Protein AF-A0A0S8J8R3-F1 (afdb_monomer)

pLDDT: mean 77.49, std 9.51, range [42.28, 89.31]

Radius of gyration: 23.7 Å; Cα contacts (8 Å, |Δi|>4): 194; chains: 1; bounding box: 63×26×70 Å

Foldseek 3Di:
DVVVVVVVVVVVVVVVVVVVVVVVVVVVVVVLVVQVVVVQVVLVVVLVVQLQVCVQVVNVVSNQDWDDDPQWIWGWDWDDDPFKIKI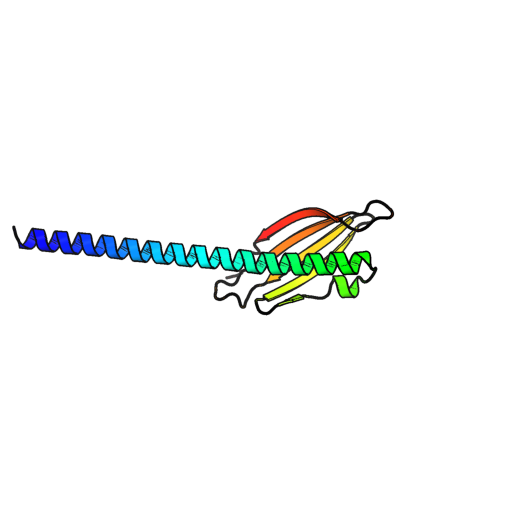WIWTWRVNRPDDTWIKIKIWIWGQDVPGGTDTPDIDIDTDDDDD

Structure (mmCIF, N/CA/C/O backbone):
data_AF-A0A0S8J8R3-F1
#
_entry.id   AF-A0A0S8J8R3-F1
#
loop_
_atom_site.group_PDB
_atom_site.id
_atom_site.type_symbol
_atom_site.label_atom_id
_atom_site.label_alt_id
_atom_site.label_comp_id
_atom_site.label_asym_id
_atom_site.label_entity_id
_atom_site.label_seq_id
_atom_site.pdbx_PDB_ins_code
_atom_site.Cartn_x
_atom_site.Cartn_y
_atom_site.Cartn_z
_atom_site.occupancy
_atom_site.B_iso_or_equiv
_atom_site.auth_seq_id
_atom_site.auth_comp_id
_atom_site.auth_asym_id
_atom_site.auth_atom_id
_atom_site.pdbx_PDB_model_num
ATOM 1 N N . MET A 1 1 ? 45.874 7.122 -43.036 1.00 61.25 1 MET A N 1
ATOM 2 C CA . MET A 1 1 ? 45.248 8.045 -42.058 1.00 61.25 1 MET A CA 1
ATOM 3 C C . MET A 1 1 ? 43.721 7.966 -42.061 1.00 61.25 1 MET A C 1
ATOM 5 O O . MET A 1 1 ? 43.144 7.899 -40.987 1.00 61.25 1 MET A O 1
ATOM 9 N N . THR A 1 2 ? 43.059 7.895 -43.219 1.00 64.69 2 THR A N 1
ATOM 10 C CA . THR A 1 2 ? 41.586 7.829 -43.333 1.00 64.69 2 THR A CA 1
ATOM 11 C C . THR A 1 2 ? 40.949 6.597 -42.677 1.00 64.69 2 THR A C 1
ATOM 13 O O . THR A 1 2 ? 39.971 6.740 -41.956 1.00 64.69 2 THR A O 1
ATOM 16 N N . ALA A 1 3 ? 41.527 5.401 -42.835 1.00 67.88 3 ALA A N 1
ATOM 17 C CA . ALA A 1 3 ? 40.990 4.175 -42.224 1.00 67.88 3 ALA A CA 1
ATOM 18 C C . ALA A 1 3 ? 40.990 4.212 -40.681 1.00 67.88 3 ALA A C 1
ATOM 20 O O . ALA A 1 3 ? 40.041 3.761 -40.048 1.00 67.88 3 ALA A O 1
ATOM 21 N N . TYR A 1 4 ? 42.021 4.810 -40.076 1.00 73.00 4 TYR A N 1
ATOM 22 C CA . TYR A 1 4 ? 42.107 4.987 -38.623 1.00 73.00 4 TYR A CA 1
ATOM 23 C C . TYR A 1 4 ? 41.046 5.968 -38.110 1.00 73.00 4 TYR A C 1
ATOM 25 O O . TYR A 1 4 ? 40.410 5.709 -37.093 1.00 73.00 4 TYR A O 1
ATOM 33 N N . ALA A 1 5 ? 40.806 7.058 -38.850 1.00 72.94 5 ALA A N 1
ATOM 34 C CA . ALA A 1 5 ? 39.750 8.011 -38.524 1.00 72.94 5 ALA A CA 1
ATOM 35 C C . ALA A 1 5 ? 38.365 7.345 -38.553 1.00 72.94 5 ALA A C 1
ATOM 37 O O . ALA A 1 5 ? 37.610 7.504 -37.604 1.00 72.94 5 ALA A O 1
ATOM 38 N N . VAL A 1 6 ? 38.068 6.524 -39.569 1.00 80.75 6 VAL A N 1
ATOM 39 C CA . VAL A 1 6 ? 36.789 5.794 -39.671 1.00 80.75 6 VAL A CA 1
ATOM 40 C C . VAL A 1 6 ? 36.598 4.818 -38.507 1.00 80.75 6 VAL A C 1
ATOM 42 O O . VAL A 1 6 ? 35.535 4.811 -37.891 1.00 80.75 6 VAL A O 1
ATOM 45 N N . ILE A 1 7 ? 37.624 4.029 -38.166 1.00 82.62 7 ILE A N 1
ATOM 46 C CA . ILE A 1 7 ? 37.560 3.082 -37.041 1.00 82.62 7 ILE A CA 1
ATOM 47 C C . ILE A 1 7 ? 37.301 3.825 -35.724 1.00 82.62 7 ILE A C 1
ATOM 49 O O . ILE A 1 7 ? 36.448 3.410 -34.941 1.00 82.62 7 ILE A O 1
ATOM 53 N N . LEU A 1 8 ? 37.985 4.952 -35.504 1.00 85.19 8 LEU A N 1
ATOM 54 C CA . LEU A 1 8 ? 37.795 5.781 -34.317 1.00 85.19 8 LEU A CA 1
ATOM 55 C C . LEU A 1 8 ? 36.367 6.345 -34.246 1.00 85.19 8 LEU A C 1
ATOM 57 O O . LEU A 1 8 ? 35.733 6.276 -33.197 1.00 85.19 8 LEU A O 1
ATOM 61 N N . THR A 1 9 ? 35.833 6.867 -35.355 1.00 83.25 9 THR A N 1
ATOM 62 C CA . THR A 1 9 ? 34.472 7.422 -35.393 1.00 83.25 9 THR A CA 1
ATOM 63 C C . THR A 1 9 ? 33.415 6.352 -35.114 1.00 83.25 9 THR A C 1
ATOM 65 O O . THR A 1 9 ? 32.494 6.597 -34.338 1.00 83.25 9 THR A O 1
ATOM 68 N N . VAL A 1 10 ? 33.563 5.152 -35.688 1.00 85.62 10 VAL A N 1
ATOM 69 C CA . VAL A 1 10 ? 32.644 4.027 -35.442 1.00 85.62 10 VAL A CA 1
ATOM 70 C C . VAL A 1 10 ? 32.711 3.570 -33.983 1.00 85.62 10 VAL A C 1
ATOM 72 O O . VAL A 1 10 ? 31.668 3.350 -33.368 1.00 85.62 10 VAL A O 1
ATOM 75 N N . ALA A 1 11 ? 33.910 3.486 -33.400 1.00 81.12 11 ALA A N 1
ATOM 76 C CA . ALA A 1 11 ? 34.079 3.116 -31.996 1.00 81.12 11 ALA A CA 1
ATOM 77 C C . ALA A 1 11 ? 33.430 4.138 -31.046 1.00 81.12 11 ALA A C 1
ATOM 79 O O . ALA A 1 11 ? 32.706 3.754 -30.130 1.00 81.12 11 ALA A O 1
ATOM 80 N N . ILE A 1 12 ? 33.625 5.438 -31.293 1.00 85.44 12 ILE A N 1
ATOM 81 C CA . ILE A 1 12 ? 33.004 6.510 -30.498 1.00 85.44 12 ILE A CA 1
ATOM 82 C C . ILE A 1 12 ? 31.474 6.450 -30.607 1.00 85.44 12 ILE A C 1
ATOM 84 O O . ILE A 1 12 ? 30.783 6.533 -29.592 1.00 85.44 12 ILE A O 1
ATOM 88 N N . LEU A 1 13 ? 30.935 6.251 -31.813 1.00 87.50 13 LEU A N 1
ATOM 89 C CA . LEU A 1 13 ? 29.491 6.146 -32.028 1.00 87.50 13 LEU A CA 1
ATOM 90 C C . LEU A 1 13 ? 28.883 4.931 -31.311 1.00 87.50 13 LEU A C 1
ATOM 92 O O . LEU A 1 13 ? 27.805 5.039 -30.723 1.00 87.50 13 LEU A O 1
ATOM 96 N N . ALA A 1 14 ? 29.578 3.791 -31.317 1.00 80.56 14 ALA A N 1
ATOM 97 C CA . ALA A 1 14 ? 29.145 2.589 -30.609 1.00 80.56 14 ALA A CA 1
ATOM 98 C C . ALA A 1 14 ? 29.105 2.804 -29.086 1.00 80.56 14 ALA A C 1
ATOM 100 O O . ALA A 1 14 ? 28.121 2.435 -28.445 1.00 80.56 14 ALA A O 1
ATOM 101 N N . ILE A 1 15 ? 30.124 3.459 -28.517 1.00 83.56 15 ILE A N 1
ATOM 102 C CA . ILE A 1 15 ? 30.181 3.783 -27.081 1.00 83.56 15 ILE A CA 1
ATOM 103 C C . ILE A 1 15 ? 29.037 4.728 -26.692 1.00 83.56 15 ILE A C 1
ATOM 105 O O . ILE A 1 15 ? 28.343 4.482 -25.707 1.00 83.56 15 ILE A O 1
ATOM 109 N N . LEU A 1 16 ? 28.803 5.783 -27.477 1.00 79.06 16 LEU A N 1
ATOM 110 C CA . LEU A 1 16 ? 27.715 6.731 -27.219 1.00 79.06 16 LEU A CA 1
ATOM 111 C C . LEU A 1 16 ? 26.342 6.056 -27.292 1.00 79.06 16 LEU A C 1
ATOM 113 O O . LEU A 1 16 ? 25.514 6.258 -26.409 1.00 79.06 16 LEU A O 1
ATOM 117 N N . SER A 1 17 ? 26.122 5.211 -28.301 1.00 80.12 17 SER A N 1
ATOM 118 C CA . SER A 1 17 ? 24.863 4.473 -28.461 1.00 80.12 17 SER A CA 1
ATOM 119 C C . SER A 1 17 ? 24.623 3.519 -27.291 1.00 80.12 17 SER A C 1
ATOM 121 O O . SER A 1 17 ? 23.518 3.458 -26.759 1.00 80.12 17 SER A O 1
ATOM 123 N N . HIS A 1 18 ? 25.667 2.814 -26.848 1.00 79.88 18 HIS A N 1
ATOM 124 C CA . HIS A 1 18 ? 25.586 1.926 -25.693 1.00 79.88 18 HIS A CA 1
ATOM 125 C C . HIS A 1 18 ? 25.232 2.691 -24.411 1.00 79.88 18 HIS A C 1
ATOM 127 O O . HIS A 1 18 ? 24.330 2.279 -23.683 1.00 79.88 18 HIS A O 1
ATOM 133 N N . ASN A 1 19 ? 25.880 3.834 -24.168 1.00 75.69 19 ASN A N 1
ATOM 134 C CA . ASN A 1 19 ? 25.609 4.663 -22.994 1.00 75.69 19 ASN A CA 1
ATOM 135 C C . ASN A 1 19 ? 24.185 5.233 -22.995 1.00 75.69 19 ASN A C 1
ATOM 137 O O . ASN A 1 19 ? 23.527 5.200 -21.959 1.00 75.69 19 ASN A O 1
ATOM 141 N N . LEU A 1 20 ? 23.683 5.696 -24.144 1.00 78.19 20 LEU A N 1
ATOM 142 C CA . LEU A 1 20 ? 22.314 6.209 -24.263 1.00 78.19 20 LEU A CA 1
ATOM 143 C C . LEU A 1 20 ? 21.269 5.119 -24.013 1.00 78.19 20 LEU A C 1
ATOM 145 O O . LEU A 1 20 ? 20.304 5.349 -23.289 1.00 78.19 20 LEU A O 1
ATOM 149 N N . VAL A 1 21 ? 21.471 3.919 -24.567 1.00 77.56 21 VAL A N 1
ATOM 150 C CA . VAL A 1 21 ? 20.584 2.774 -24.307 1.00 77.56 21 VAL A CA 1
ATOM 151 C C . VAL A 1 21 ? 20.622 2.395 -22.828 1.00 77.56 21 VAL A C 1
ATOM 153 O O . VAL A 1 21 ? 19.578 2.144 -22.232 1.00 77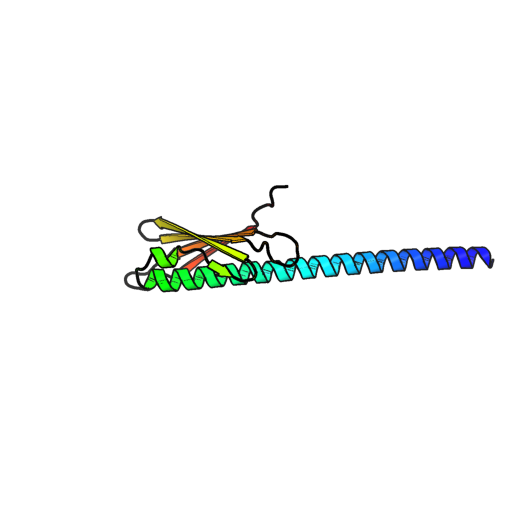.56 21 VAL A O 1
ATOM 156 N N . HIS A 1 22 ? 21.806 2.389 -22.215 1.00 77.94 22 HIS A N 1
ATOM 157 C CA . HIS A 1 22 ? 21.946 2.081 -20.796 1.00 77.94 22 HIS A CA 1
ATOM 158 C C . HIS A 1 22 ? 21.238 3.112 -19.903 1.00 77.94 22 HIS A C 1
ATOM 160 O O . HIS A 1 22 ? 20.514 2.725 -18.988 1.00 77.94 22 HIS A O 1
ATOM 166 N N . GLN A 1 23 ? 21.379 4.407 -20.198 1.00 72.25 23 GLN A N 1
ATOM 167 C CA . GLN A 1 23 ? 20.668 5.477 -19.491 1.00 72.25 23 GLN A CA 1
ATOM 168 C C . GLN A 1 23 ? 19.152 5.364 -19.661 1.00 72.25 23 GLN A C 1
ATOM 170 O O . GLN A 1 23 ? 18.435 5.369 -18.668 1.00 72.25 23 GLN A O 1
ATOM 175 N N . ALA A 1 24 ? 18.664 5.149 -20.885 1.00 67.62 24 ALA A N 1
ATOM 176 C CA . ALA A 1 24 ? 17.234 4.983 -21.140 1.00 67.62 24 ALA A CA 1
ATOM 177 C C . ALA A 1 24 ? 16.635 3.785 -20.378 1.00 67.62 24 ALA A C 1
ATOM 179 O O . ALA A 1 24 ? 15.511 3.859 -19.884 1.00 67.62 24 ALA A O 1
ATOM 180 N N . LEU A 1 25 ? 17.390 2.688 -20.246 1.00 74.75 25 LEU A N 1
ATOM 181 C CA . LEU A 1 25 ? 16.986 1.533 -19.440 1.00 74.75 25 LEU A CA 1
ATOM 182 C C . LEU A 1 25 ? 16.952 1.853 -17.939 1.00 74.75 25 LEU A C 1
ATOM 184 O O . LEU A 1 25 ? 16.031 1.410 -17.252 1.00 74.75 25 LEU A O 1
ATOM 188 N N . MET A 1 26 ? 17.926 2.615 -17.430 1.00 75.88 26 MET A N 1
ATOM 189 C CA . MET A 1 26 ? 17.940 3.059 -16.032 1.00 75.88 26 MET A CA 1
ATOM 190 C C . MET A 1 26 ? 16.769 3.995 -15.728 1.00 75.88 26 MET A C 1
ATOM 192 O O . MET A 1 26 ? 16.066 3.770 -14.745 1.00 75.88 26 MET A O 1
ATOM 196 N N . ASP A 1 27 ? 16.505 4.974 -16.591 1.00 69.88 27 ASP A N 1
ATOM 197 C CA . ASP A 1 27 ? 15.397 5.921 -16.437 1.00 69.88 27 ASP A CA 1
ATOM 198 C C . ASP A 1 27 ? 14.043 5.205 -16.489 1.00 69.88 27 ASP A C 1
ATOM 200 O O . ASP A 1 27 ? 13.161 5.459 -15.667 1.00 69.88 27 ASP A O 1
ATOM 204 N N . TYR A 1 28 ? 13.890 4.246 -17.408 1.00 70.12 28 TYR A N 1
ATOM 205 C CA . TYR A 1 28 ? 12.704 3.396 -17.472 1.00 70.12 28 TYR A CA 1
ATOM 206 C C . TYR A 1 28 ? 12.508 2.599 -16.178 1.00 70.12 28 TYR A C 1
ATOM 208 O O . TYR A 1 28 ? 11.400 2.538 -15.642 1.00 70.12 28 TYR A O 1
ATOM 216 N N . HIS A 1 29 ? 13.581 2.008 -15.646 1.00 72.31 29 HIS A N 1
ATOM 217 C CA . HIS A 1 29 ? 13.514 1.235 -14.411 1.00 72.31 29 HIS A CA 1
ATOM 218 C C . HIS A 1 29 ? 13.186 2.116 -13.199 1.00 72.31 29 HIS A C 1
ATOM 220 O O . HIS A 1 29 ? 12.321 1.761 -12.402 1.00 72.31 29 HIS A O 1
ATOM 226 N N . GLN A 1 30 ? 13.810 3.291 -13.087 1.00 75.25 30 GLN A N 1
ATOM 227 C CA . GLN A 1 30 ? 13.507 4.265 -12.038 1.00 75.25 30 GLN A CA 1
ATOM 228 C C . GLN A 1 30 ? 12.056 4.749 -12.125 1.00 75.25 30 GLN A C 1
ATOM 230 O O . GLN A 1 30 ? 11.362 4.782 -11.111 1.00 75.25 30 GLN A O 1
ATOM 235 N N . GLY A 1 31 ? 11.563 5.050 -13.329 1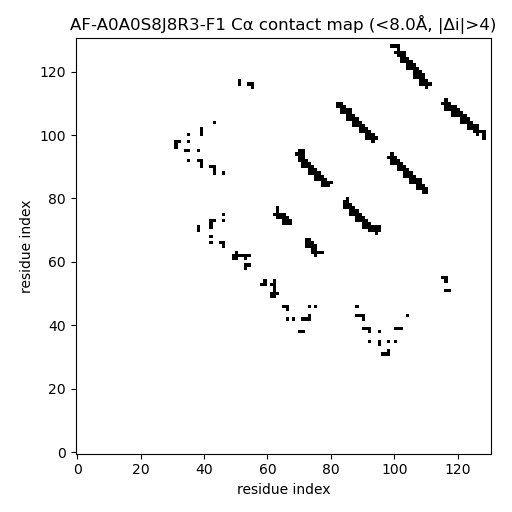.00 72.25 31 GLY A N 1
ATOM 236 C CA . GLY A 1 31 ? 10.168 5.430 -13.548 1.00 72.25 31 GLY A CA 1
ATOM 237 C C . GLY A 1 31 ? 9.180 4.328 -13.152 1.00 72.25 31 GLY A C 1
ATOM 238 O O . GLY A 1 31 ? 8.169 4.610 -12.507 1.00 72.25 31 GLY A O 1
ATOM 239 N N . ALA A 1 32 ? 9.487 3.068 -13.477 1.00 72.00 32 ALA A N 1
ATOM 240 C CA . ALA A 1 32 ? 8.681 1.920 -13.066 1.00 72.00 32 ALA A CA 1
ATOM 241 C C . ALA A 1 32 ? 8.638 1.768 -11.534 1.00 72.00 32 ALA A C 1
ATOM 243 O O . ALA A 1 32 ? 7.555 1.646 -10.966 1.00 72.00 32 ALA A O 1
ATOM 244 N N . LEU A 1 33 ? 9.787 1.874 -10.856 1.00 72.31 33 LEU A N 1
ATOM 245 C CA . LEU A 1 33 ? 9.871 1.806 -9.392 1.00 72.31 33 LEU A CA 1
ATOM 246 C C . LEU A 1 33 ? 9.085 2.929 -8.701 1.00 72.31 33 LEU A C 1
ATOM 248 O O . LEU A 1 33 ? 8.395 2.683 -7.710 1.00 72.31 33 LEU A O 1
ATOM 252 N N . VAL A 1 34 ? 9.158 4.159 -9.221 1.00 75.44 34 VAL A N 1
ATOM 253 C CA . VAL A 1 34 ? 8.399 5.300 -8.684 1.00 75.44 34 VAL A CA 1
ATOM 254 C C . VAL A 1 34 ? 6.898 5.060 -8.821 1.00 75.44 34 VAL A C 1
ATOM 256 O O . VAL A 1 34 ? 6.161 5.237 -7.852 1.00 75.44 34 VAL A O 1
ATOM 259 N N . ARG A 1 35 ? 6.437 4.610 -9.993 1.00 74.69 35 ARG A N 1
ATOM 260 C CA . ARG A 1 35 ? 5.019 4.303 -10.224 1.00 74.69 35 ARG A CA 1
ATOM 261 C C . ARG A 1 35 ? 4.503 3.235 -9.261 1.00 74.69 35 ARG A C 1
ATOM 263 O O . ARG A 1 35 ? 3.423 3.401 -8.701 1.00 74.69 35 ARG A O 1
ATOM 270 N N . ASP A 1 36 ? 5.262 2.167 -9.057 1.00 74.00 36 ASP A N 1
ATOM 271 C CA . ASP A 1 36 ? 4.854 1.071 -8.177 1.00 74.00 36 ASP A CA 1
ATOM 272 C C . ASP A 1 36 ? 4.825 1.513 -6.710 1.00 74.00 36 ASP A C 1
ATOM 274 O O . ASP A 1 36 ? 3.902 1.167 -5.975 1.00 74.00 36 ASP A O 1
ATOM 278 N N . THR A 1 37 ? 5.785 2.347 -6.300 1.00 74.88 37 THR A N 1
ATOM 279 C CA . THR A 1 37 ? 5.799 2.954 -4.961 1.00 74.88 37 THR A CA 1
ATOM 280 C C . THR A 1 37 ? 4.544 3.799 -4.735 1.00 74.88 37 THR A C 1
ATOM 282 O O . THR A 1 37 ? 3.906 3.675 -3.693 1.00 74.88 37 THR A O 1
ATOM 285 N N . ILE A 1 38 ? 4.137 4.600 -5.729 1.00 80.38 38 ILE A N 1
ATOM 286 C CA . ILE A 1 38 ? 2.901 5.395 -5.666 1.00 80.38 38 ILE A CA 1
ATOM 287 C C . ILE A 1 38 ? 1.674 4.484 -5.559 1.00 80.38 38 ILE A C 1
ATOM 289 O O . ILE A 1 38 ? 0.819 4.726 -4.712 1.00 80.38 38 ILE A O 1
ATOM 293 N N . ALA A 1 39 ? 1.589 3.428 -6.372 1.00 80.69 39 ALA A N 1
ATOM 294 C CA . ALA A 1 39 ? 0.461 2.497 -6.346 1.00 80.69 39 ALA A CA 1
ATOM 295 C C . ALA A 1 39 ? 0.330 1.788 -4.985 1.00 80.69 39 ALA A C 1
ATOM 297 O O . ALA A 1 39 ? -0.763 1.700 -4.426 1.00 80.69 39 ALA A O 1
ATOM 298 N N . LEU A 1 40 ? 1.446 1.329 -4.413 1.00 81.19 40 LEU A N 1
ATOM 299 C CA . LEU A 1 40 ? 1.471 0.705 -3.088 1.00 81.19 40 LEU A CA 1
ATOM 300 C C . LEU A 1 40 ? 1.101 1.689 -1.980 1.00 81.19 40 LEU A C 1
ATOM 302 O O . LEU A 1 40 ? 0.368 1.330 -1.055 1.00 81.19 40 LEU A O 1
ATOM 306 N N . GLN A 1 41 ? 1.569 2.931 -2.081 1.00 82.06 41 GLN A N 1
ATOM 307 C CA . GLN A 1 41 ? 1.225 3.970 -1.123 1.00 82.06 41 GLN A CA 1
ATOM 308 C C . GLN A 1 41 ? -0.265 4.323 -1.192 1.00 82.06 41 GLN A C 1
ATOM 310 O O . GLN A 1 41 ? -0.925 4.329 -0.161 1.00 82.06 41 GLN A O 1
ATOM 315 N N . GLN A 1 42 ? -0.835 4.478 -2.391 1.00 84.75 42 GLN A N 1
ATOM 316 C CA . GLN A 1 42 ? -2.271 4.717 -2.575 1.00 84.75 42 GLN A CA 1
ATOM 317 C C . GLN A 1 42 ? -3.140 3.570 -2.034 1.00 84.75 42 GLN A C 1
ATOM 319 O O . GLN A 1 42 ? -4.161 3.830 -1.392 1.00 84.75 42 GLN A O 1
ATOM 324 N N . LEU A 1 43 ? -2.738 2.308 -2.244 1.00 84.50 43 LEU A N 1
ATOM 325 C CA . LEU A 1 43 ? -3.414 1.145 -1.649 1.00 84.50 43 LEU A CA 1
ATOM 326 C C . LEU A 1 43 ? -3.360 1.185 -0.118 1.00 84.50 43 LEU A C 1
ATOM 328 O O . LEU A 1 43 ? -4.363 0.926 0.547 1.00 84.50 43 LEU A O 1
ATOM 332 N N . THR A 1 44 ? -2.193 1.515 0.437 1.00 84.44 44 THR A N 1
ATOM 333 C CA . THR A 1 44 ? -1.978 1.577 1.887 1.00 84.44 44 THR A CA 1
ATOM 334 C C . THR A 1 44 ? -2.779 2.713 2.520 1.00 84.44 44 THR A C 1
ATOM 336 O O . THR A 1 44 ? -3.427 2.498 3.543 1.00 84.44 44 THR A O 1
ATOM 339 N N . ASP A 1 45 ? -2.811 3.888 1.890 1.00 86.25 45 ASP A N 1
ATOM 340 C CA . ASP A 1 45 ? -3.580 5.049 2.347 1.00 86.25 45 ASP A CA 1
ATOM 341 C C . ASP A 1 45 ? -5.088 4.772 2.310 1.00 86.25 45 ASP A C 1
ATOM 343 O O . ASP A 1 45 ? -5.807 5.088 3.261 1.00 86.25 45 ASP A O 1
ATOM 347 N N . SER A 1 46 ? -5.567 4.115 1.250 1.00 85.88 46 SER A N 1
ATOM 348 C CA . SER A 1 46 ? -6.970 3.700 1.131 1.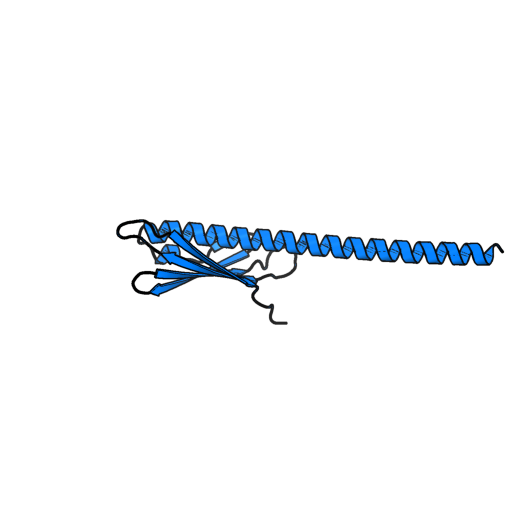00 85.88 46 SER A CA 1
ATOM 349 C C . SER A 1 46 ? -7.342 2.700 2.230 1.00 85.88 46 SER A C 1
ATOM 351 O O . SER A 1 46 ? -8.358 2.867 2.906 1.00 85.88 46 SER A O 1
ATOM 353 N N . ALA A 1 47 ? -6.479 1.704 2.473 1.00 84.88 47 ALA A N 1
ATOM 354 C CA . ALA A 1 47 ? -6.665 0.702 3.525 1.00 84.88 47 ALA A CA 1
ATOM 355 C C . ALA A 1 47 ? -6.668 1.331 4.918 1.00 84.88 47 ALA A C 1
ATOM 357 O O . ALA A 1 47 ? -7.538 1.031 5.736 1.00 84.88 47 ALA A O 1
ATOM 358 N N . LEU A 1 48 ? -5.748 2.257 5.175 1.00 86.31 48 LEU A N 1
ATOM 359 C CA . LEU A 1 48 ? -5.689 2.983 6.433 1.00 86.31 48 LEU A CA 1
ATOM 360 C C . LEU A 1 48 ? -6.933 3.851 6.653 1.00 86.31 48 LEU A C 1
ATOM 362 O O . LEU A 1 48 ? -7.493 3.847 7.749 1.00 86.31 48 LEU A O 1
ATOM 366 N N . SER A 1 49 ? -7.386 4.570 5.624 1.00 85.81 49 SER A N 1
ATOM 367 C CA . SER A 1 49 ? -8.591 5.399 5.698 1.00 85.81 49 SER A CA 1
ATOM 368 C C . SER A 1 49 ? -9.826 4.562 6.034 1.00 85.81 49 SER A C 1
ATOM 370 O O . SER A 1 49 ? -10.562 4.901 6.964 1.00 85.81 49 SER A O 1
ATOM 372 N N . GLN A 1 50 ? -10.002 3.423 5.356 1.00 88.12 50 GLN A N 1
ATOM 373 C CA . GLN A 1 50 ? -11.085 2.482 5.631 1.00 88.12 50 GLN A CA 1
ATOM 374 C C . GLN A 1 50 ? -11.033 1.966 7.074 1.00 88.12 50 GLN A C 1
ATOM 376 O O . GLN A 1 50 ? -12.045 2.004 7.777 1.00 88.12 50 GLN A O 1
ATOM 381 N N . VAL A 1 51 ? -9.860 1.520 7.538 1.00 86.62 51 VAL A N 1
ATOM 382 C CA . VAL A 1 51 ? -9.696 1.009 8.906 1.00 86.62 51 VAL A CA 1
ATOM 383 C C . VAL A 1 51 ? -10.039 2.084 9.922 1.00 86.62 51 VAL A C 1
ATOM 385 O O . VAL A 1 51 ? -10.856 1.835 10.801 1.00 86.62 51 VAL A O 1
ATOM 388 N N . LEU A 1 52 ? -9.453 3.278 9.803 1.00 85.69 52 LEU A N 1
ATOM 389 C CA . LEU A 1 52 ? -9.687 4.378 10.740 1.00 85.69 52 LEU A CA 1
ATOM 390 C C . LEU A 1 52 ? -11.146 4.823 10.749 1.00 85.69 52 LEU A C 1
ATOM 392 O O . LEU A 1 52 ? -11.673 5.148 11.811 1.00 85.69 52 LEU A O 1
ATOM 396 N N . TYR A 1 53 ? -11.801 4.837 9.591 1.00 88.69 53 TYR A N 1
ATOM 397 C CA . TYR A 1 53 ? -13.217 5.154 9.511 1.00 88.69 53 TYR A CA 1
ATOM 398 C C . TYR A 1 53 ? -14.037 4.117 10.280 1.00 88.69 53 TYR A C 1
ATOM 400 O O . TYR A 1 53 ? -14.695 4.462 11.260 1.00 88.69 53 TYR A O 1
ATOM 408 N N . TYR A 1 54 ? -13.954 2.843 9.902 1.00 89.31 54 TYR A N 1
ATOM 409 C CA . TYR A 1 54 ? -14.831 1.817 10.459 1.00 89.31 54 TYR A CA 1
ATOM 410 C C . TYR A 1 54 ? -14.496 1.445 11.905 1.00 89.31 54 TYR A C 1
ATOM 412 O O . TYR A 1 54 ? -15.405 1.203 12.696 1.00 89.31 54 TYR A O 1
ATOM 420 N N . ILE A 1 55 ? -13.223 1.490 12.309 1.00 87.94 55 ILE A N 1
ATOM 421 C CA . ILE A 1 55 ? -12.836 1.198 13.694 1.00 87.94 55 ILE A CA 1
ATOM 422 C C . ILE A 1 55 ? -13.301 2.267 14.682 1.00 87.94 55 ILE A C 1
ATOM 424 O O . ILE A 1 55 ? -13.562 1.959 15.840 1.00 87.94 55 ILE A O 1
ATOM 428 N N . ASN A 1 56 ? -13.427 3.517 14.230 1.00 87.00 56 ASN A N 1
ATOM 429 C CA . ASN A 1 56 ? -13.988 4.605 15.030 1.00 87.00 56 ASN A CA 1
ATOM 430 C C . ASN A 1 56 ? -15.525 4.601 15.046 1.00 87.00 56 ASN A C 1
ATOM 432 O O . ASN A 1 56 ? -16.118 5.319 15.845 1.00 87.00 56 ASN A O 1
ATOM 436 N N . HIS A 1 57 ? -16.158 3.789 14.194 1.00 87.56 57 HIS A N 1
ATOM 437 C CA . HIS A 1 57 ? -17.604 3.547 14.171 1.00 87.56 57 HIS A CA 1
ATOM 438 C C . HIS A 1 57 ? -17.970 2.152 14.716 1.00 87.56 57 HIS A C 1
ATOM 440 O O . HIS A 1 57 ? -19.075 1.675 14.478 1.00 87.56 57 HIS A O 1
ATOM 446 N N . ASP A 1 58 ? -17.048 1.497 15.435 1.00 84.56 58 ASP A N 1
ATOM 447 C CA . ASP A 1 58 ? -17.208 0.159 16.026 1.00 84.56 58 ASP A CA 1
ATOM 448 C C . ASP A 1 58 ? -17.534 -0.982 15.029 1.00 84.56 58 ASP A C 1
ATOM 450 O O . ASP A 1 58 ? -17.967 -2.062 15.432 1.00 84.56 58 ASP A O 1
ATOM 454 N N . ASP A 1 59 ? -17.239 -0.815 13.734 1.00 85.88 59 ASP A N 1
ATOM 455 C CA . ASP A 1 59 ? -17.411 -1.860 12.713 1.00 85.88 59 ASP A CA 1
ATOM 456 C C . ASP A 1 59 ? -16.071 -2.511 12.329 1.00 85.88 59 ASP A C 1
ATOM 458 O O . ASP A 1 59 ? -15.414 -2.182 11.339 1.00 85.88 59 ASP A O 1
ATOM 462 N N . ARG A 1 60 ? -15.642 -3.493 13.125 1.00 83.56 60 ARG A N 1
ATOM 463 C CA . ARG A 1 60 ? -14.385 -4.223 12.871 1.00 83.56 60 ARG A CA 1
ATOM 464 C C . ARG A 1 60 ? -14.421 -5.085 11.606 1.00 83.56 60 ARG A C 1
ATOM 466 O O . ARG A 1 60 ? -13.372 -5.350 11.016 1.00 83.56 60 ARG A O 1
ATOM 473 N N . THR A 1 61 ? -15.604 -5.529 11.191 1.00 86.94 61 THR A N 1
ATOM 474 C CA . THR A 1 61 ? -15.755 -6.395 10.015 1.00 86.94 61 THR A CA 1
ATOM 475 C C . THR A 1 61 ? -15.498 -5.592 8.748 1.00 86.94 61 THR A C 1
ATOM 477 O O . THR A 1 61 ? -14.717 -6.012 7.898 1.00 86.94 61 THR A O 1
ATOM 480 N N . ALA A 1 62 ? -16.076 -4.393 8.658 1.00 85.94 62 ALA A N 1
ATOM 481 C CA . ALA A 1 62 ? -15.802 -3.475 7.562 1.00 85.94 62 ALA A CA 1
ATOM 482 C C . ALA A 1 62 ? -14.366 -2.922 7.613 1.00 85.94 62 ALA A C 1
ATOM 484 O O . ALA A 1 62 ? -13.725 -2.774 6.573 1.00 85.94 62 ALA A O 1
ATOM 485 N N . ALA A 1 63 ? -13.803 -2.704 8.809 1.00 84.19 63 ALA A N 1
ATOM 486 C CA . ALA A 1 63 ? -12.412 -2.267 8.957 1.00 84.19 63 ALA A CA 1
ATOM 487 C C . ALA A 1 63 ? -11.392 -3.278 8.396 1.00 84.19 63 ALA A C 1
ATOM 489 O O . ALA A 1 63 ? -10.354 -2.871 7.891 1.00 84.19 63 ALA A O 1
ATOM 490 N N . THR A 1 64 ? -11.675 -4.582 8.464 1.00 87.69 64 THR A N 1
ATOM 491 C CA . THR A 1 64 ? -10.760 -5.654 8.015 1.00 87.69 64 THR A CA 1
ATOM 492 C C . THR A 1 64 ? -11.056 -6.173 6.605 1.00 87.69 64 THR A C 1
ATOM 494 O O . THR A 1 64 ? -10.365 -7.064 6.109 1.00 87.69 64 THR A O 1
ATOM 497 N N . ALA A 1 65 ? -12.059 -5.612 5.924 1.00 87.88 65 ALA A N 1
ATOM 498 C CA . ALA A 1 65 ? -12.381 -5.993 4.557 1.00 87.88 65 ALA A CA 1
ATOM 499 C C . ALA A 1 65 ? -11.245 -5.605 3.595 1.00 87.88 65 ALA A C 1
ATOM 501 O O . ALA A 1 65 ? -10.767 -4.472 3.597 1.00 87.88 65 ALA A O 1
ATOM 502 N N . ALA A 1 66 ? -10.824 -6.546 2.748 1.00 86.38 66 ALA A N 1
ATOM 503 C CA . ALA A 1 66 ? -9.775 -6.295 1.765 1.00 86.38 66 ALA A CA 1
ATOM 504 C C . ALA A 1 66 ? -10.206 -5.229 0.745 1.00 86.38 66 ALA A C 1
ATOM 506 O O . ALA A 1 66 ? -11.317 -5.287 0.213 1.00 86.38 66 ALA A O 1
ATOM 507 N N . ILE A 1 67 ? -9.295 -4.314 0.418 1.00 85.69 67 ILE A N 1
ATOM 508 C CA . ILE A 1 67 ? -9.510 -3.297 -0.615 1.00 85.69 67 ILE A CA 1
ATOM 509 C C . ILE A 1 67 ? -9.068 -3.841 -1.961 1.00 85.69 67 ILE A C 1
ATOM 511 O O . ILE A 1 67 ? -8.014 -4.466 -2.076 1.00 85.69 67 ILE A O 1
ATOM 515 N N . ARG A 1 68 ? -9.880 -3.591 -2.988 1.00 84.94 68 ARG A N 1
ATOM 516 C CA . ARG A 1 68 ? -9.590 -3.951 -4.375 1.00 84.94 68 ARG A CA 1
ATOM 517 C C . ARG A 1 68 ? -9.680 -2.697 -5.226 1.00 84.94 68 ARG A C 1
ATOM 519 O O . ARG A 1 68 ? -10.769 -2.174 -5.429 1.00 84.94 68 ARG A O 1
ATOM 526 N N . GLU A 1 69 ? -8.541 -2.268 -5.741 1.00 81.81 69 GLU A N 1
ATOM 527 C CA . GLU A 1 69 ? -8.424 -1.167 -6.688 1.00 81.81 69 GLU A CA 1
ATOM 528 C C . GLU A 1 69 ? -8.078 -1.700 -8.080 1.00 81.81 69 GLU A C 1
ATOM 530 O O . GLU A 1 69 ? -7.654 -2.846 -8.256 1.00 81.81 69 GLU A O 1
ATOM 535 N N . SER A 1 70 ? -8.211 -0.852 -9.098 1.00 79.31 70 SER A N 1
ATOM 536 C CA . SER A 1 70 ? -7.843 -1.211 -10.477 1.00 79.31 70 SER A CA 1
ATOM 537 C C . SER A 1 70 ? -6.368 -1.628 -10.610 1.00 79.31 70 SER A C 1
ATOM 539 O O . SER A 1 70 ? -6.027 -2.480 -11.435 1.00 79.31 70 SER A O 1
ATOM 541 N N . PHE A 1 71 ? -5.504 -1.077 -9.758 1.00 74.19 71 PHE A N 1
ATOM 542 C CA . PHE A 1 71 ? -4.059 -1.293 -9.754 1.00 74.19 71 PHE A CA 1
ATOM 543 C C . PHE A 1 71 ? -3.574 -2.347 -8.744 1.00 74.19 71 PHE A C 1
ATOM 545 O O . PHE A 1 71 ? -2.411 -2.747 -8.820 1.00 74.19 71 PHE A O 1
ATOM 552 N N . GLY A 1 72 ? -4.431 -2.855 -7.848 1.00 81.56 72 GLY A N 1
ATOM 553 C CA . GLY A 1 72 ? -4.028 -3.905 -6.913 1.00 81.56 72 GLY A CA 1
ATOM 554 C C . GLY A 1 72 ? -5.003 -4.204 -5.779 1.00 81.56 72 GLY A C 1
ATOM 555 O O . GLY A 1 72 ? -6.172 -3.831 -5.814 1.00 81.56 72 GLY A O 1
ATOM 556 N N . VAL A 1 73 ? -4.520 -4.937 -4.780 1.00 85.81 73 VAL A N 1
ATOM 557 C CA . VAL A 1 73 ? -5.305 -5.412 -3.638 1.00 85.81 73 VAL A CA 1
ATOM 558 C C . VAL A 1 73 ? -4.537 -5.144 -2.349 1.00 85.81 73 VAL A C 1
ATOM 560 O O . VAL A 1 73 ? -3.330 -5.356 -2.293 1.00 85.81 73 VAL A O 1
ATOM 563 N N . ALA A 1 74 ? -5.237 -4.717 -1.300 1.00 85.25 74 ALA A N 1
ATOM 564 C CA . ALA A 1 74 ? -4.682 -4.608 0.044 1.00 85.25 74 ALA A CA 1
ATOM 565 C C . ALA A 1 74 ? -5.435 -5.535 1.005 1.00 85.25 74 ALA A C 1
ATOM 567 O O . ALA A 1 74 ? -6.654 -5.427 1.151 1.00 85.25 74 ALA A O 1
ATOM 568 N N . SER A 1 75 ? -4.718 -6.447 1.665 1.00 86.38 75 SER A N 1
ATOM 569 C CA . SER A 1 75 ? -5.267 -7.246 2.764 1.00 86.38 75 SER A CA 1
ATOM 570 C C . SER A 1 75 ? -4.939 -6.607 4.105 1.00 86.38 75 SER A C 1
ATOM 572 O O . SER A 1 75 ? -3.821 -6.132 4.314 1.00 86.38 75 SER A O 1
ATOM 574 N N . ILE 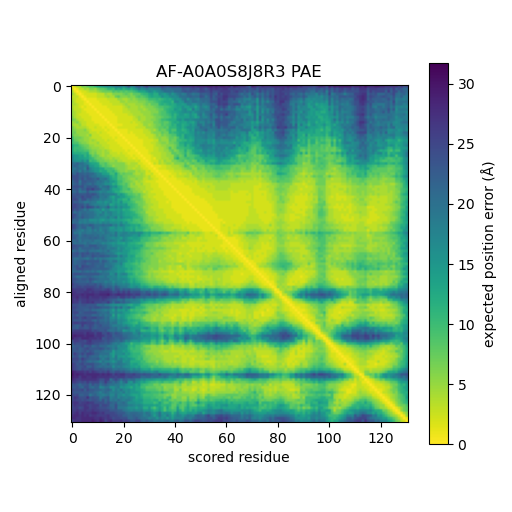A 1 76 ? -5.912 -6.634 5.010 1.00 85.62 76 ILE A N 1
ATOM 575 C CA . ILE A 1 76 ? -5.885 -5.916 6.277 1.00 85.62 76 ILE A CA 1
ATOM 576 C C . ILE A 1 76 ? -6.014 -6.929 7.413 1.00 85.62 76 ILE A C 1
ATOM 578 O O . ILE A 1 76 ? -7.005 -7.649 7.499 1.00 85.62 76 ILE A O 1
ATOM 582 N N . GLU A 1 77 ? -5.027 -6.971 8.300 1.00 85.62 77 GLU A N 1
ATOM 583 C CA . GLU A 1 77 ? -5.072 -7.763 9.528 1.00 85.62 77 GLU A CA 1
ATOM 584 C C . GLU A 1 77 ? -5.020 -6.824 10.730 1.00 85.62 77 GLU A C 1
ATOM 586 O O . GLU A 1 77 ? -4.178 -5.928 10.801 1.00 85.62 77 GLU A O 1
ATOM 591 N N . LEU A 1 78 ? -5.913 -7.041 11.690 1.00 83.69 78 LEU A N 1
ATOM 592 C CA . LEU A 1 78 ? -6.011 -6.232 12.894 1.00 83.69 78 LEU A CA 1
ATOM 593 C C . LEU A 1 78 ? -5.793 -7.131 14.115 1.00 83.69 78 LEU A C 1
ATOM 595 O O . LEU A 1 78 ? -6.523 -8.101 14.307 1.00 83.69 78 LEU A O 1
ATOM 599 N N . SER A 1 79 ? -4.793 -6.815 14.934 1.00 83.81 79 SER A N 1
ATOM 600 C CA . SER A 1 79 ? -4.496 -7.530 16.177 1.00 83.81 79 SER A CA 1
ATOM 601 C C . SER A 1 79 ? -4.726 -6.617 17.373 1.00 83.81 79 SER A C 1
ATOM 603 O O . SER A 1 79 ? -4.190 -5.510 17.425 1.00 83.81 79 SER A O 1
ATOM 605 N N . ASP A 1 80 ? -5.501 -7.100 18.342 1.00 77.81 80 ASP A N 1
ATOM 606 C CA . ASP A 1 80 ? -5.842 -6.366 19.561 1.00 77.81 80 ASP A CA 1
ATOM 607 C C . ASP A 1 80 ? -4.810 -6.629 20.662 1.00 77.81 80 ASP A C 1
ATOM 609 O O . ASP A 1 80 ? -4.497 -7.776 20.980 1.00 77.81 80 ASP A O 1
ATOM 613 N N . ALA A 1 81 ? -4.291 -5.558 21.250 1.00 63.50 81 ALA A N 1
ATOM 614 C CA . ALA A 1 81 ? -3.650 -5.563 22.556 1.00 63.50 81 ALA A CA 1
ATOM 615 C C . ALA A 1 81 ? -4.397 -4.536 23.420 1.00 63.50 81 ALA A C 1
ATOM 617 O O . ALA A 1 81 ? -4.846 -3.523 22.898 1.00 63.50 81 ALA A O 1
AT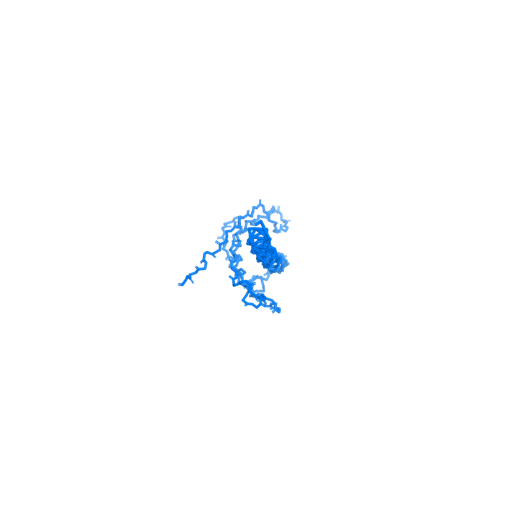OM 618 N N . GLU A 1 82 ? -4.550 -4.782 24.726 1.00 60.50 82 GLU A N 1
ATOM 619 C CA . GLU A 1 82 ? -5.506 -4.108 25.639 1.00 60.50 82 GLU A CA 1
ATOM 620 C C . GLU A 1 82 ? -5.699 -2.581 25.478 1.00 60.50 82 GLU A C 1
ATOM 622 O O . GLU A 1 82 ? -6.767 -2.065 25.814 1.00 60.50 82 GLU A O 1
ATOM 627 N N . ARG A 1 83 ? -4.693 -1.836 24.995 1.00 63.66 83 ARG A N 1
ATOM 628 C CA . ARG A 1 83 ? -4.775 -0.389 24.708 1.00 63.66 83 ARG A CA 1
ATOM 629 C C . ARG A 1 83 ? -4.176 0.044 23.366 1.00 63.66 83 ARG A C 1
ATOM 631 O O . ARG A 1 83 ? -4.076 1.240 23.103 1.00 63.66 83 ARG A O 1
ATOM 638 N N . SER A 1 84 ? -3.776 -0.900 22.526 1.00 72.94 84 SER A N 1
ATOM 639 C CA . SER A 1 84 ? -3.100 -0.629 21.260 1.00 72.94 84 SER A CA 1
ATOM 640 C C . SER A 1 84 ? -3.515 -1.644 20.207 1.00 72.94 84 SER A C 1
ATOM 642 O O . SER A 1 84 ? -3.456 -2.848 20.446 1.00 72.94 84 SER A O 1
ATOM 644 N N . LEU A 1 85 ? -3.854 -1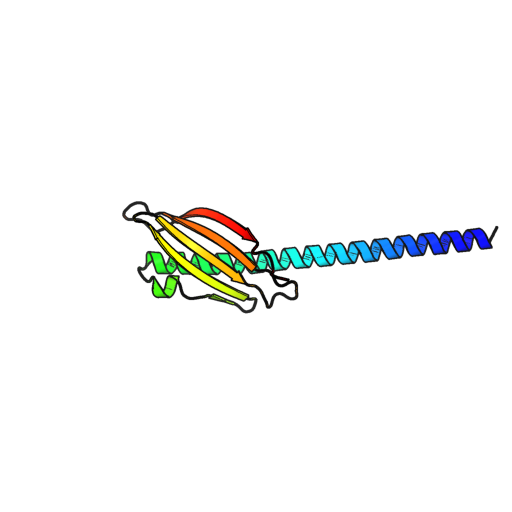.167 19.020 1.00 79.81 85 LEU A N 1
ATOM 645 C CA . LEU A 1 85 ? -4.175 -2.006 17.877 1.00 79.81 85 LEU A CA 1
ATOM 646 C C . LEU A 1 85 ? -2.968 -2.072 16.944 1.00 79.81 85 LEU A C 1
ATOM 648 O O . LEU A 1 85 ? -2.378 -1.047 16.600 1.00 79.81 85 LEU A O 1
ATOM 652 N N . VAL A 1 86 ? -2.600 -3.277 16.521 1.00 82.06 86 VAL A N 1
ATOM 653 C CA . VAL A 1 86 ? -1.598 -3.479 15.471 1.00 82.06 86 VAL A CA 1
ATOM 654 C C . VAL A 1 86 ? -2.337 -3.765 14.175 1.00 82.06 86 VAL A C 1
ATOM 656 O O . VAL A 1 86 ? -3.004 -4.789 14.039 1.00 82.06 86 VAL A O 1
ATOM 659 N N . LEU A 1 87 ? -2.219 -2.843 13.230 1.00 80.00 87 LEU A N 1
ATOM 660 C CA . LEU A 1 87 ? -2.772 -2.929 11.890 1.00 80.00 87 LEU A CA 1
ATOM 661 C C . LEU A 1 87 ? -1.662 -3.365 10.938 1.00 80.00 87 LEU A C 1
ATOM 663 O O . LEU A 1 87 ? -0.639 -2.699 10.821 1.00 80.00 87 LEU A O 1
ATOM 667 N N . ARG A 1 88 ? -1.858 -4.473 10.237 1.00 82.88 88 ARG A N 1
ATOM 668 C CA . ARG A 1 88 ? -0.966 -4.922 9.174 1.00 82.88 88 ARG A CA 1
ATOM 669 C C . ARG A 1 88 ? -1.691 -4.806 7.845 1.00 82.88 88 ARG A C 1
ATOM 671 O O . ARG A 1 88 ? -2.727 -5.428 7.642 1.00 82.88 88 ARG A O 1
ATOM 678 N N . ILE A 1 89 ? -1.108 -4.031 6.944 1.00 81.00 89 ILE A N 1
ATOM 679 C CA . ILE A 1 89 ? -1.558 -3.882 5.568 1.00 81.00 89 ILE A CA 1
ATOM 680 C C . ILE A 1 89 ? -0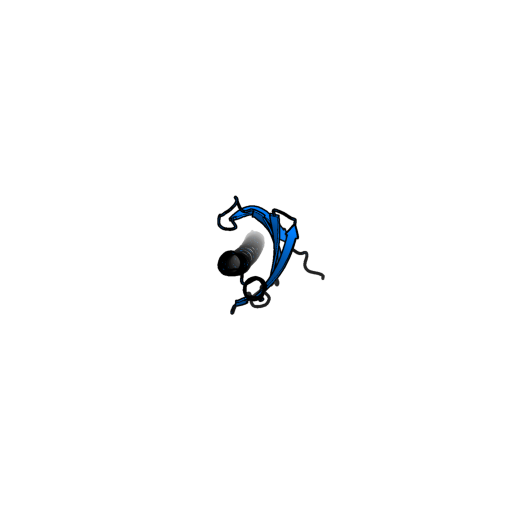.531 -4.579 4.686 1.00 81.00 89 ILE A C 1
ATOM 682 O O . ILE A 1 89 ? 0.655 -4.252 4.721 1.00 81.00 89 ILE A O 1
ATOM 686 N N . VAL A 1 90 ? -0.981 -5.558 3.911 1.00 82.25 90 VAL A N 1
ATOM 687 C CA . VAL A 1 90 ? -0.187 -6.139 2.828 1.00 82.25 90 VAL A CA 1
ATOM 688 C C . VAL A 1 90 ? -0.790 -5.640 1.530 1.00 82.25 90 VAL A C 1
ATOM 690 O O . VAL A 1 90 ? -1.904 -6.029 1.181 1.00 82.25 90 VAL A O 1
ATOM 693 N N . ALA A 1 91 ? -0.075 -4.748 0.854 1.00 80.94 91 ALA A N 1
ATOM 694 C CA . ALA A 1 91 ? -0.464 -4.226 -0.443 1.00 80.94 91 ALA A CA 1
ATOM 695 C C . ALA A 1 91 ? 0.258 -5.020 -1.533 1.00 80.94 91 ALA A C 1
ATOM 697 O O . ALA A 1 91 ? 1.477 -5.186 -1.490 1.00 80.94 91 ALA A O 1
ATOM 698 N N . ASP A 1 92 ? -0.506 -5.509 -2.500 1.00 79.19 92 ASP A N 1
ATOM 699 C CA . ASP A 1 92 ? -0.019 -6.196 -3.687 1.00 79.19 92 ASP A CA 1
ATOM 700 C C . ASP A 1 92 ? -0.524 -5.442 -4.917 1.00 79.19 92 ASP A C 1
ATOM 702 O O . ASP A 1 92 ? -1.733 -5.286 -5.109 1.00 79.19 92 ASP A O 1
ATOM 706 N N . ALA A 1 93 ? 0.397 -4.962 -5.751 1.00 73.88 93 ALA A N 1
ATOM 707 C CA . ALA A 1 93 ? 0.088 -4.246 -6.986 1.00 73.88 93 ALA A CA 1
ATOM 708 C C . ALA A 1 93 ? 0.450 -5.100 -8.221 1.00 73.88 93 ALA A C 1
ATOM 710 O O . ALA A 1 93 ? 1.364 -4.751 -8.973 1.00 73.88 93 ALA A O 1
ATOM 711 N N . PRO A 1 94 ? -0.245 -6.232 -8.473 1.00 64.19 94 PRO A N 1
ATOM 712 C CA . PRO A 1 94 ? 0.093 -7.149 -9.563 1.00 64.19 94 PRO A CA 1
ATOM 713 C C . PRO A 1 94 ? -0.234 -6.578 -10.948 1.00 64.19 94 PRO A C 1
ATOM 715 O O . PRO A 1 94 ? 0.313 -7.055 -11.943 1.00 64.19 94 PRO A O 1
ATOM 718 N N . ASN A 1 95 ? -1.127 -5.583 -11.005 1.00 61.19 95 ASN A N 1
ATOM 719 C CA . ASN A 1 95 ? -1.604 -4.945 -12.233 1.00 61.19 95 ASN A CA 1
ATOM 720 C C . ASN A 1 95 ? -0.857 -3.647 -12.561 1.00 61.19 95 ASN A C 1
ATOM 722 O O . ASN A 1 95 ? -1.149 -3.023 -13.584 1.00 61.19 95 ASN A O 1
ATOM 726 N N . ALA A 1 96 ? 0.098 -3.224 -11.725 1.00 61.06 96 ALA A N 1
ATOM 727 C CA . ALA A 1 96 ? 1.053 -2.215 -12.155 1.00 61.06 96 ALA A CA 1
ATOM 728 C C . ALA A 1 96 ? 1.737 -2.733 -13.429 1.00 61.06 96 ALA A C 1
ATOM 730 O O . ALA A 1 96 ? 1.954 -3.938 -13.568 1.00 61.06 96 ALA A O 1
ATOM 731 N N . ALA A 1 97 ? 2.040 -1.861 -14.394 1.00 57.25 97 ALA A N 1
ATOM 732 C CA . ALA A 1 97 ? 2.528 -2.275 -15.716 1.00 57.25 97 ALA A CA 1
ATOM 733 C C . ALA A 1 97 ? 3.988 -2.817 -15.710 1.00 57.25 97 ALA A C 1
ATOM 735 O O . ALA A 1 97 ? 4.728 -2.592 -16.661 1.00 57.25 97 ALA A O 1
ATOM 736 N N . GLN A 1 98 ? 4.362 -3.551 -14.649 1.00 52.12 98 GLN A N 1
ATOM 737 C CA . GLN A 1 98 ? 5.625 -4.176 -14.222 1.00 52.12 98 GLN A CA 1
ATOM 738 C C . GLN A 1 98 ? 6.620 -3.265 -13.482 1.00 52.12 98 GLN A C 1
ATOM 740 O O . GLN A 1 98 ? 6.786 -2.122 -13.915 1.00 52.12 98 GLN A O 1
ATOM 745 N N . PRO A 1 99 ? 7.379 -3.783 -12.481 1.00 51.34 99 PRO A N 1
ATOM 746 C CA . PRO A 1 99 ? 7.387 -5.146 -11.895 1.00 51.34 99 PRO A CA 1
ATOM 747 C C . PRO A 1 99 ? 6.289 -5.432 -10.839 1.00 51.34 99 PRO A C 1
ATOM 749 O O . PRO A 1 99 ? 5.576 -4.547 -10.391 1.00 51.34 99 PRO A O 1
ATOM 752 N N . ARG A 1 100 ? 6.120 -6.710 -10.451 1.00 61.12 100 ARG A N 1
ATOM 753 C CA . ARG A 1 100 ? 5.250 -7.096 -9.320 1.00 61.12 100 ARG A CA 1
ATOM 754 C C . ARG A 1 100 ? 5.898 -6.598 -8.040 1.00 61.12 100 ARG A C 1
ATOM 756 O O . ARG A 1 100 ? 7.003 -7.037 -7.746 1.00 61.12 100 ARG A O 1
ATOM 763 N N . THR A 1 101 ? 5.226 -5.747 -7.281 1.00 69.25 101 THR A N 1
ATOM 764 C CA . THR A 1 101 ? 5.766 -5.256 -6.013 1.00 69.25 101 THR A CA 1
ATOM 765 C C . THR A 1 101 ? 4.714 -5.430 -4.932 1.00 69.25 101 THR A C 1
ATOM 767 O O . THR A 1 101 ? 3.546 -5.099 -5.130 1.00 69.25 101 THR A O 1
ATOM 770 N N . SER A 1 102 ? 5.141 -5.979 -3.797 1.00 75.94 102 SER A N 1
ATOM 771 C CA . SER A 1 102 ? 4.312 -6.139 -2.609 1.00 75.94 102 SER A CA 1
ATOM 772 C C . SER A 1 102 ? 5.006 -5.503 -1.413 1.00 75.94 102 SER A C 1
ATOM 774 O O . SER A 1 102 ? 6.195 -5.746 -1.183 1.00 75.94 102 SER A O 1
ATOM 776 N N . SER A 1 103 ? 4.275 -4.710 -0.639 1.00 81.12 103 SER A N 1
ATOM 777 C CA . SER A 1 103 ? 4.766 -4.104 0.598 1.00 81.12 103 SER A CA 1
ATOM 778 C C . SER A 1 103 ? 3.964 -4.597 1.791 1.00 81.12 103 SER A C 1
ATOM 780 O O . SER A 1 103 ? 2.770 -4.889 1.693 1.00 81.12 103 SER A O 1
ATOM 782 N N . ARG A 1 104 ? 4.636 -4.688 2.939 1.00 84.12 104 ARG A N 1
ATOM 783 C CA . ARG A 1 104 ? 3.994 -4.891 4.231 1.00 84.12 104 ARG A CA 1
ATOM 784 C C . ARG A 1 104 ? 4.191 -3.641 5.065 1.00 84.12 104 ARG A C 1
ATOM 786 O O . ARG A 1 104 ? 5.319 -3.294 5.397 1.00 84.12 104 ARG A O 1
ATOM 793 N N . THR A 1 105 ? 3.096 -3.025 5.472 1.00 82.44 105 THR A N 1
ATOM 794 C CA . THR A 1 105 ? 3.114 -1.895 6.395 1.00 82.44 105 THR A CA 1
ATOM 795 C C . THR A 1 105 ? 2.447 -2.311 7.696 1.00 82.44 105 THR A C 1
ATOM 797 O O . THR A 1 105 ? 1.331 -2.828 7.702 1.00 82.44 105 THR A O 1
ATOM 800 N N . VAL A 1 106 ? 3.151 -2.126 8.807 1.00 82.81 106 VAL A N 1
ATOM 801 C CA . VAL A 1 106 ? 2.658 -2.353 10.162 1.00 82.81 106 VAL A CA 1
ATOM 802 C C . VAL A 1 106 ? 2.461 -0.995 10.821 1.00 82.81 106 VAL A C 1
ATOM 804 O O . VAL A 1 106 ? 3.385 -0.195 10.933 1.00 82.81 106 VAL A O 1
ATOM 807 N N . LEU A 1 107 ? 1.235 -0.727 11.243 1.00 82.31 107 LEU A N 1
ATOM 808 C CA . LEU A 1 107 ? 0.808 0.512 11.868 1.00 82.31 107 LEU A CA 1
ATOM 809 C C . LEU A 1 107 ? 0.373 0.207 13.296 1.00 82.31 107 LEU A C 1
ATOM 811 O O . LEU A 1 107 ? -0.398 -0.723 13.539 1.00 82.31 107 LEU A O 1
ATOM 815 N N . ARG A 1 108 ? 0.854 0.999 14.251 1.00 80.81 108 ARG A N 1
ATOM 816 C CA . ARG A 1 108 ? 0.353 0.972 15.625 1.00 80.81 108 ARG A CA 1
ATOM 817 C C . ARG A 1 108 ? -0.662 2.082 15.802 1.00 80.81 108 ARG A C 1
ATOM 819 O O . ARG A 1 108 ? -0.382 3.246 15.516 1.00 80.81 108 ARG A O 1
ATOM 826 N N . LEU A 1 109 ? -1.830 1.690 16.277 1.00 82.62 109 LEU A N 1
ATOM 827 C CA . LEU A 1 109 ? -2.958 2.548 16.573 1.00 82.62 109 LEU A CA 1
ATOM 828 C C . LEU A 1 109 ? -3.127 2.618 18.090 1.00 82.62 109 LEU A C 1
ATOM 830 O O . LEU A 1 109 ? -3.154 1.587 18.763 1.00 82.62 109 LEU A O 1
ATOM 834 N N . GLU A 1 110 ? -3.279 3.820 18.623 1.00 85.19 110 GLU A N 1
ATOM 835 C CA . GLU A 1 110 ? -3.590 4.052 20.034 1.00 85.19 110 GLU A CA 1
ATOM 836 C C . GLU A 1 110 ? -4.810 4.966 20.148 1.00 85.19 110 GLU A C 1
ATOM 838 O O . GLU A 1 110 ? -5.138 5.717 19.222 1.00 85.19 110 GLU A O 1
ATOM 843 N N . ARG A 1 111 ? -5.513 4.870 21.278 1.00 83.12 111 ARG A N 1
ATOM 844 C CA . ARG A 1 111 ? -6.631 5.753 21.610 1.00 83.12 111 ARG A CA 1
ATOM 845 C C . ARG A 1 111 ? -6.449 6.312 23.016 1.00 83.12 111 ARG A C 1
ATOM 847 O O . ARG A 1 111 ? -6.223 5.558 23.962 1.00 83.12 111 ARG A O 1
ATOM 854 N N . ASP A 1 112 ? -6.626 7.617 23.159 1.00 76.88 112 ASP A N 1
ATOM 855 C CA . ASP A 1 112 ? -6.789 8.245 24.468 1.00 76.88 112 ASP A CA 1
ATOM 856 C C . ASP A 1 112 ? -8.252 8.079 24.887 1.00 76.88 112 ASP A C 1
ATOM 858 O O . ASP A 1 112 ? -9.152 8.391 24.114 1.00 76.88 112 ASP A O 1
ATOM 862 N N . ALA A 1 113 ? -8.537 7.535 26.069 1.00 73.12 113 ALA A N 1
ATOM 863 C CA . ALA A 1 113 ? -9.921 7.319 26.499 1.00 73.12 113 ALA A CA 1
ATOM 864 C C . ALA A 1 113 ? -10.644 8.656 26.806 1.00 73.12 113 ALA A C 1
ATOM 866 O O . ALA A 1 113 ? -10.102 9.427 27.601 1.00 73.12 113 ALA A O 1
ATOM 867 N N . PRO A 1 114 ? -11.877 8.923 26.307 1.00 69.62 114 PRO A N 1
ATOM 868 C CA . PRO A 1 114 ? -12.597 8.337 25.172 1.00 69.62 114 PRO A CA 1
ATOM 869 C C . PRO A 1 114 ? -12.403 9.199 23.906 1.00 69.62 114 PRO A C 1
ATOM 871 O O . PRO A 1 114 ? -12.961 10.288 23.778 1.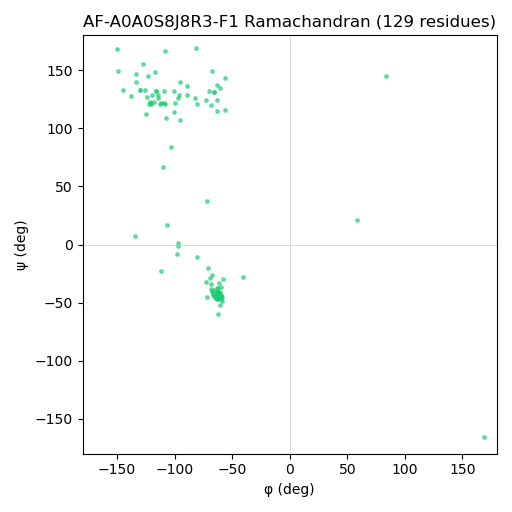00 69.62 114 PRO A O 1
ATOM 874 N N . GLY A 1 115 ? -11.613 8.710 22.959 1.00 79.25 115 GLY A N 1
ATOM 875 C CA . GLY A 1 115 ? -11.221 9.432 21.755 1.00 79.25 115 GLY A CA 1
ATOM 876 C C . GLY A 1 115 ? -10.971 8.483 20.583 1.00 79.25 115 GLY A C 1
ATOM 877 O O . GLY A 1 115 ? -10.927 7.263 20.774 1.00 79.25 115 GLY A O 1
ATOM 878 N N . PRO A 1 116 ? -10.844 9.026 19.362 1.00 83.50 116 PRO A N 1
ATOM 879 C CA . PRO A 1 116 ? -10.668 8.216 18.165 1.00 83.50 116 PRO A CA 1
ATOM 880 C C . PRO A 1 116 ? -9.314 7.502 18.179 1.00 83.50 116 PRO A C 1
ATOM 882 O O . PRO A 1 116 ? -8.324 8.040 18.681 1.00 83.50 116 PRO A O 1
ATOM 885 N N . TRP A 1 117 ? -9.262 6.322 17.567 1.00 84.19 117 TRP A N 1
ATOM 886 C CA . TRP A 1 117 ? -8.017 5.638 17.240 1.00 84.19 117 TRP A CA 1
ATOM 887 C C . TRP A 1 117 ? -7.176 6.494 16.293 1.00 84.19 117 TRP A C 1
ATOM 889 O O . TRP A 1 117 ? -7.687 7.041 15.310 1.00 84.19 117 TRP A O 1
ATOM 899 N N . ARG A 1 118 ? -5.880 6.604 16.587 1.00 82.19 118 ARG A N 1
ATOM 900 C CA . ARG A 1 118 ? -4.905 7.384 15.818 1.00 82.19 118 ARG A CA 1
ATOM 901 C C . ARG A 1 118 ? -3.649 6.566 15.583 1.00 82.19 118 ARG A C 1
ATOM 903 O O . ARG A 1 118 ? -3.253 5.777 16.436 1.00 82.19 118 ARG A O 1
ATOM 910 N N . VAL A 1 119 ? -3.007 6.781 14.439 1.00 83.19 119 VAL A N 1
ATOM 911 C CA . VAL A 1 119 ? -1.709 6.171 14.130 1.00 83.19 119 VAL A CA 1
ATOM 912 C C . VAL A 1 119 ? -0.630 6.852 14.970 1.00 83.19 119 VAL A C 1
ATOM 914 O O . VAL A 1 119 ? -0.482 8.069 14.903 1.00 83.19 119 VAL A O 1
ATOM 917 N N . VAL A 1 120 ? 0.121 6.068 15.742 1.00 83.75 120 VAL A N 1
ATOM 918 C CA . VAL A 1 120 ? 1.236 6.550 16.581 1.00 83.75 120 VAL A CA 1
ATOM 919 C C . VAL A 1 120 ? 2.600 6.068 16.097 1.00 83.75 120 VAL A C 1
ATOM 921 O O . VAL A 1 120 ? 3.612 6.698 16.390 1.00 83.75 120 VAL A O 1
ATOM 924 N N . ALA A 1 121 ? 2.641 4.971 15.340 1.00 77.25 121 ALA A N 1
ATOM 925 C CA . ALA A 1 121 ? 3.863 4.477 14.720 1.00 77.25 121 ALA A CA 1
ATOM 926 C C . ALA A 1 121 ? 3.555 3.757 13.406 1.00 77.25 121 ALA A C 1
ATOM 928 O O . ALA A 1 121 ? 2.496 3.140 13.260 1.00 77.25 121 ALA A O 1
ATOM 929 N N . ALA A 1 122 ? 4.505 3.827 12.476 1.00 77.44 122 ALA A N 1
ATOM 930 C CA . ALA A 1 122 ? 4.440 3.170 11.184 1.00 77.44 122 ALA A CA 1
ATOM 931 C C . ALA A 1 122 ? 5.794 2.554 10.836 1.00 77.44 122 ALA A C 1
ATOM 933 O O . ALA A 1 122 ? 6.816 3.237 10.852 1.00 77.44 122 ALA A O 1
ATOM 934 N N . GLU A 1 123 ? 5.782 1.274 10.488 1.00 76.12 123 GLU A N 1
ATOM 935 C CA . GLU A 1 123 ? 6.932 0.531 9.990 1.00 76.12 123 GLU A CA 1
ATOM 936 C C . GLU A 1 123 ? 6.554 -0.065 8.635 1.00 76.12 123 GLU A C 1
ATOM 938 O O . GLU A 1 123 ? 5.521 -0.719 8.500 1.00 76.12 123 GLU A O 1
ATOM 943 N N . SER A 1 124 ? 7.362 0.187 7.606 1.00 71.75 124 SER A N 1
ATOM 944 C CA . SER A 1 124 ? 7.116 -0.330 6.260 1.00 71.75 124 SER A CA 1
ATOM 945 C C . SER A 1 124 ? 8.297 -1.171 5.811 1.00 71.75 124 SER A C 1
ATOM 947 O O . SER A 1 124 ? 9.426 -0.686 5.757 1.00 71.75 124 SER A O 1
ATOM 949 N N . GLU A 1 125 ? 8.027 -2.425 5.465 1.00 67.50 125 GLU A N 1
ATOM 950 C CA . GLU A 1 125 ? 9.012 -3.374 4.963 1.00 67.50 125 GLU A CA 1
ATOM 951 C C . GLU A 1 125 ? 8.612 -3.834 3.552 1.00 67.50 125 GLU A C 1
ATOM 953 O O . GLU A 1 125 ? 7.474 -4.274 3.337 1.00 67.50 125 GLU A O 1
ATOM 958 N N . PRO A 1 126 ? 9.518 -3.769 2.561 1.00 63.06 126 PRO A N 1
ATOM 959 C CA . PRO A 1 126 ? 9.280 -4.415 1.277 1.00 63.06 126 PRO A CA 1
ATOM 960 C C . PRO A 1 126 ? 9.234 -5.936 1.475 1.00 63.06 126 PRO A C 1
ATOM 962 O O . PRO A 1 126 ? 10.126 -6.514 2.101 1.00 63.06 126 PRO A O 1
ATOM 965 N N . ILE A 1 127 ? 8.209 -6.606 0.940 1.00 62.16 127 ILE A N 1
ATOM 966 C CA . ILE A 1 127 ? 8.150 -8.071 0.980 1.00 62.16 127 ILE A CA 1
ATOM 967 C C . ILE A 1 127 ? 9.043 -8.583 -0.155 1.00 62.16 127 ILE A C 1
ATOM 969 O O . ILE A 1 127 ? 8.797 -8.242 -1.316 1.00 62.16 127 ILE A O 1
ATOM 973 N N . PRO A 1 128 ? 10.080 -9.390 0.130 1.00 55.50 128 PRO A N 1
ATOM 974 C CA . PRO A 1 128 ? 10.932 -9.922 -0.919 1.00 55.50 128 PRO A CA 1
ATOM 975 C C . PRO A 1 128 ? 10.105 -10.817 -1.846 1.00 55.50 128 PRO A C 1
ATOM 977 O O . PRO A 1 128 ? 9.478 -11.783 -1.404 1.00 55.50 128 PRO A O 1
ATOM 980 N N . LEU A 1 129 ? 10.127 -10.504 -3.143 1.00 52.81 129 LEU A N 1
ATOM 981 C CA . LEU A 1 129 ? 9.557 -11.351 -4.188 1.00 52.81 129 LEU A CA 1
ATOM 982 C C . LEU A 1 129 ? 10.208 -12.736 -4.103 1.00 52.81 129 LEU A C 1
ATOM 984 O O . LEU A 1 129 ? 11.417 -12.870 -4.314 1.00 52.81 129 LEU A O 1
ATOM 988 N N . ARG A 1 130 ? 9.424 -13.777 -3.794 1.00 49.38 130 ARG A N 1
ATOM 989 C CA . ARG A 1 130 ? 9.887 -15.156 -3.995 1.00 49.38 130 ARG A CA 1
ATOM 990 C C . ARG A 1 130 ? 10.111 -15.354 -5.498 1.00 49.38 130 ARG A C 1
ATOM 992 O O . ARG A 1 130 ? 9.162 -15.237 -6.271 1.00 49.38 130 ARG A O 1
ATOM 999 N N . ARG A 1 131 ? 11.378 -15.576 -5.866 1.00 42.28 131 ARG A N 1
ATOM 1000 C CA . ARG A 1 131 ? 11.809 -16.035 -7.194 1.00 42.28 131 ARG A CA 1
ATOM 1001 C C . ARG A 1 131 ? 11.211 -17.395 -7.523 1.00 42.28 131 ARG A C 1
ATOM 1003 O O . ARG A 1 131 ? 11.081 -18.207 -6.579 1.00 42.28 131 ARG A O 1
#

Nearest PDB structures (foldseek):
  5ien-assembly1_A  TM=4.535E-01  e=3.417E-02  synthetic construct
  6qlf-assembly1_P  TM=7.924E-01  e=1.280E+00  Saccharomyces cerevisiae
  7c5v-assembly1_A  TM=5.072E-01  e=2.415E-01  Nostoc sp. PCC 7120 = FACHB-418
  6ta7-assembly3_D  TM=4.985E-01  e=1.208E+00  Homo sapiens
  6ta7-assembly2_F  TM=5.799E-01  e=3.603E+00  Homo sapiens

Solvent-accessible surface area (backbone atoms only — not comparable to full-atom values): 7141 Å² total; per-residue (Å²): 113,68,70,60,52,52,53,50,52,54,52,52,51,52,52,53,52,51,51,53,53,53,49,55,52,49,53,51,50,52,51,34,52,53,52,49,53,52,52,42,48,54,42,47,52,50,49,50,51,46,26,55,53,26,53,64,67,76,32,60,69,68,24,39,51,62,46,79,55,94,48,30,39,25,44,44,46,79,46,87,46,104,69,39,37,42,37,37,38,40,25,38,26,72,61,41,97,52,71,79,52,40,39,37,36,42,34,35,30,38,51,60,92,95,55,66,68,39,82,77,46,79,49,78,44,78,51,80,79,83,126

Mean predicted aligned error: 10.6 Å

Secondary structure (DSSP, 8-state):
-HHHHHHHHHHHHHHHHHHHHHHHHHHHHHHHHHHHHHHHHHHHHHHHHHHHHHHHTT-HHHHTSPEEETTEEEEEEEEEETTEEEEEEEEE-TTSSS---EEEEEEEEE--TTS--EEEEEEEEEPP---

Sequence (131 aa):
MTAYAVILTVAILAILSHNLVHQALMDYHQGALVRDTIALQQLTDSALSQVLYYINHDDRTAATAAIRESFGVASIELSDAERSLVLRIVADAPNAAQPRTSSRTVLRLERDAPGPWRVVAAESEPIPLRR